Protein AF-A0A9Q1R4Q8-F1 (afdb_monomer_lite)

pLDDT: mean 86.94, std 10.89, range [47.97, 95.62]

Organism: NCBI:txid402998

Sequence (66 aa):
MICKPGQLDDGLEISFTDKRRFAKVRSLENPVSVPPISELGPDALLEPMTVDEFYKALNKKKIGCG

Structure (mmCIF, N/CA/C/O backbone):
data_AF-A0A9Q1R4Q8-F1
#
_entry.id   AF-A0A9Q1R4Q8-F1
#
loop_
_atom_site.group_PDB
_atom_site.id
_atom_site.type_symbol
_atom_site.label_atom_id
_atom_site.label_alt_id
_atom_site.label_comp_id
_atom_site.label_asym_id
_atom_site.label_entity_id
_atom_site.label_seq_id
_atom_site.pdbx_PDB_ins_code
_atom_site.Cartn_x
_atom_site.Cartn_y
_atom_site.Cartn_z
_atom_site.occupancy
_atom_site.B_iso_or_equiv
_atom_site.auth_seq_id
_atom_site.auth_comp_id
_atom_site.auth_asym_id
_atom_site.auth_atom_id
_atom_site.pdbx_PDB_model_num
ATOM 1 N N . MET A 1 1 ? 8.427 12.685 -13.065 1.00 48.44 1 MET A N 1
ATOM 2 C CA . MET A 1 1 ? 9.587 11.901 -13.521 1.00 48.44 1 MET A CA 1
ATOM 3 C C . MET A 1 1 ? 8.955 10.735 -14.243 1.00 48.44 1 MET A C 1
ATOM 5 O O . MET A 1 1 ? 8.174 10.034 -13.618 1.00 48.44 1 MET A O 1
ATOM 9 N N . ILE A 1 2 ? 9.103 10.654 -15.562 1.00 54.88 2 ILE A N 1
ATOM 10 C CA . ILE A 1 2 ? 8.587 9.509 -16.317 1.00 54.88 2 ILE A CA 1
ATOM 11 C C . ILE A 1 2 ? 9.708 8.476 -16.260 1.00 54.88 2 ILE A C 1
ATOM 13 O O . ILE A 1 2 ? 10.805 8.753 -16.745 1.00 54.88 2 ILE A O 1
ATOM 17 N N . CYS A 1 3 ? 9.478 7.350 -15.587 1.00 58.75 3 CYS A N 1
ATOM 18 C CA . CYS A 1 3 ? 10.399 6.224 -15.678 1.00 58.75 3 CYS A CA 1
ATOM 19 C C . CYS A 1 3 ? 10.327 5.700 -17.118 1.00 58.75 3 CYS A C 1
ATOM 21 O O . CYS A 1 3 ? 9.229 5.569 -17.661 1.00 58.75 3 CYS A O 1
ATOM 23 N N . LYS A 1 4 ? 11.480 5.466 -17.760 1.00 67.38 4 LYS A N 1
ATOM 24 C CA . LYS A 1 4 ? 11.512 4.875 -19.106 1.00 67.38 4 LYS A CA 1
ATOM 25 C C . LYS A 1 4 ? 10.734 3.548 -19.108 1.00 67.38 4 LYS A C 1
ATOM 27 O O . LYS A 1 4 ? 10.796 2.849 -18.095 1.00 67.38 4 LYS A O 1
ATOM 32 N N . PRO A 1 5 ? 10.032 3.206 -20.203 1.00 70.44 5 PRO A N 1
ATOM 33 C CA . PRO A 1 5 ? 9.419 1.892 -20.332 1.00 70.44 5 PRO A CA 1
ATOM 34 C C . PRO A 1 5 ? 10.511 0.819 -20.238 1.00 70.44 5 PRO A C 1
ATOM 36 O O . PRO A 1 5 ? 11.510 0.878 -20.956 1.00 70.44 5 PRO A O 1
ATOM 39 N N . GLY A 1 6 ? 10.357 -0.097 -19.285 1.00 76.00 6 GLY A N 1
ATOM 40 C CA . GLY A 1 6 ? 11.125 -1.333 -19.221 1.00 76.00 6 GLY A CA 1
ATOM 41 C C . GLY A 1 6 ? 10.474 -2.358 -20.138 1.00 76.00 6 GLY A C 1
ATOM 42 O O . GLY A 1 6 ? 9.250 -2.403 -20.218 1.00 76.00 6 GLY A O 1
ATOM 43 N N . GLN A 1 7 ? 11.280 -3.152 -20.833 1.00 85.75 7 GLN A N 1
ATOM 44 C CA . GLN A 1 7 ? 10.801 -4.203 -21.724 1.00 85.75 7 GLN A CA 1
ATOM 45 C C . GLN A 1 7 ? 11.065 -5.566 -21.083 1.00 85.75 7 GLN A C 1
ATOM 47 O O . GLN A 1 7 ? 12.140 -5.780 -20.521 1.00 85.75 7 GLN A O 1
ATOM 52 N N . LEU A 1 8 ? 10.072 -6.448 -21.126 1.00 88.44 8 LEU A N 1
ATOM 53 C CA . LEU A 1 8 ? 10.188 -7.844 -20.723 1.00 88.44 8 LEU A CA 1
ATOM 54 C C . LEU A 1 8 ? 10.711 -8.676 -21.898 1.00 88.44 8 LEU A C 1
ATOM 56 O O . LEU A 1 8 ? 10.690 -8.239 -23.049 1.00 88.44 8 LEU A O 1
ATOM 60 N N . ASP A 1 9 ? 11.170 -9.891 -21.608 1.00 90.12 9 ASP A N 1
ATOM 61 C CA . ASP A 1 9 ? 11.785 -10.783 -22.600 1.00 90.12 9 ASP A CA 1
ATOM 62 C C . ASP A 1 9 ? 10.823 -11.202 -23.732 1.00 90.12 9 ASP A C 1
ATOM 64 O O . ASP A 1 9 ? 11.258 -11.605 -24.809 1.00 90.12 9 ASP A O 1
ATOM 68 N N . ASP A 1 10 ? 9.513 -11.077 -23.512 1.00 91.06 10 ASP A N 1
ATOM 69 C CA . ASP A 1 10 ? 8.443 -11.302 -24.492 1.00 91.06 10 ASP A CA 1
ATOM 70 C C . ASP A 1 10 ? 8.146 -10.069 -25.371 1.00 91.06 10 ASP A C 1
ATOM 72 O O . ASP A 1 10 ? 7.270 -10.110 -26.238 1.00 91.06 10 ASP A O 1
ATOM 76 N N . GLY A 1 11 ? 8.877 -8.970 -25.165 1.00 89.06 11 GLY A N 1
ATOM 77 C CA . GLY A 1 11 ? 8.687 -7.695 -25.851 1.00 89.06 11 GLY A CA 1
ATOM 78 C C . GLY A 1 11 ? 7.633 -6.789 -25.212 1.00 89.06 11 GLY A C 1
ATOM 79 O O . GLY A 1 11 ? 7.403 -5.693 -25.730 1.00 89.06 11 GLY A O 1
ATOM 80 N N . LEU A 1 12 ? 7.010 -7.194 -24.098 1.00 91.75 12 LEU A N 1
ATOM 81 C CA . LEU A 1 12 ? 6.005 -6.394 -23.400 1.00 91.75 12 LEU A CA 1
ATOM 82 C C . LEU A 1 12 ? 6.644 -5.197 -22.684 1.00 91.75 12 LEU A C 1
ATOM 84 O O . LEU A 1 12 ? 7.629 -5.338 -21.965 1.00 91.75 12 LEU A O 1
ATOM 88 N N . GLU A 1 13 ? 6.055 -4.011 -22.835 1.00 92.69 13 GLU A N 1
ATOM 89 C CA . GLU A 1 13 ? 6.529 -2.794 -22.173 1.00 92.69 13 GLU A CA 1
ATOM 90 C C . GLU A 1 13 ? 5.760 -2.490 -20.880 1.00 92.69 13 GLU A C 1
ATOM 92 O O . GLU A 1 13 ? 4.528 -2.512 -20.839 1.00 92.69 13 GLU A O 1
ATOM 97 N N . ILE A 1 14 ? 6.492 -2.116 -19.829 1.00 88.75 14 ILE A N 1
ATOM 98 C CA . ILE A 1 14 ? 5.954 -1.650 -18.549 1.00 88.75 14 ILE A CA 1
ATOM 99 C C . ILE A 1 14 ? 6.534 -0.274 -18.239 1.00 88.75 14 ILE A C 1
ATOM 101 O O . ILE A 1 14 ? 7.748 -0.080 -18.220 1.00 88.75 14 ILE A O 1
ATOM 105 N N . SER A 1 15 ? 5.673 0.695 -17.930 1.00 89.38 15 SER A N 1
ATOM 106 C CA . SER A 1 15 ? 6.102 2.017 -17.470 1.00 89.38 15 SER A CA 1
ATOM 107 C C . SER A 1 15 ? 5.313 2.470 -16.246 1.00 89.38 15 SER A C 1
ATOM 109 O O . SER A 1 15 ? 4.122 2.200 -16.108 1.00 89.38 15 SER A O 1
ATOM 111 N N . PHE A 1 16 ? 5.993 3.181 -15.346 1.00 90.31 16 PHE A N 1
ATOM 112 C CA . PHE A 1 16 ? 5.380 3.849 -14.204 1.00 90.31 16 PHE A CA 1
ATOM 113 C C . PHE A 1 16 ? 5.419 5.363 -14.423 1.00 90.31 16 PHE A C 1
ATOM 115 O O . PHE A 1 16 ? 6.490 5.958 -14.588 1.00 90.31 16 PHE A O 1
ATOM 122 N N . THR A 1 17 ? 4.246 5.999 -14.417 1.00 91.25 17 THR A N 1
ATOM 123 C CA . THR A 1 17 ? 4.117 7.446 -14.617 1.00 91.25 17 THR A CA 1
ATOM 124 C C . THR A 1 17 ? 3.532 8.121 -13.390 1.00 91.25 17 THR A C 1
ATOM 126 O O . THR A 1 17 ? 2.431 7.789 -12.961 1.00 91.25 17 THR A O 1
ATOM 129 N N . ASP A 1 18 ? 4.214 9.149 -12.894 1.00 92.38 18 ASP A N 1
ATOM 130 C CA . ASP A 1 18 ? 3.678 10.046 -11.876 1.00 92.38 18 ASP A CA 1
ATOM 131 C C . ASP A 1 18 ? 3.844 11.508 -12.312 1.00 92.38 18 ASP A C 1
ATOM 133 O O . ASP A 1 18 ? 4.950 12.071 -12.334 1.00 92.38 18 ASP A O 1
ATOM 137 N N . LYS A 1 19 ? 2.710 12.124 -12.672 1.00 89.75 19 LYS A N 1
ATOM 138 C CA . LYS A 1 19 ? 2.645 13.518 -13.132 1.00 89.75 19 LYS A CA 1
ATOM 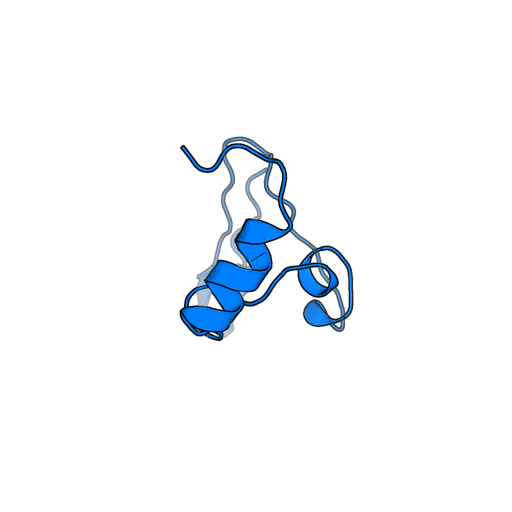139 C C . LYS A 1 19 ? 2.983 14.506 -12.017 1.00 89.75 19 LYS A C 1
ATOM 141 O O . LYS A 1 19 ? 3.592 15.537 -12.294 1.00 89.75 19 LYS A O 1
ATOM 146 N N . ARG A 1 20 ? 2.606 14.207 -10.769 1.00 93.38 20 ARG A N 1
ATOM 147 C CA . ARG A 1 20 ? 2.764 15.139 -9.640 1.00 93.38 20 ARG A CA 1
ATOM 148 C C . ARG A 1 20 ? 4.144 15.053 -8.988 1.00 93.38 20 ARG A C 1
ATOM 150 O O . ARG A 1 20 ? 4.521 15.984 -8.286 1.00 93.38 20 ARG A O 1
ATOM 157 N N . ARG A 1 21 ? 4.924 14.011 -9.302 1.00 90.75 21 ARG A N 1
ATOM 158 C CA . ARG A 1 21 ? 6.283 13.758 -8.780 1.00 90.75 21 ARG A CA 1
ATOM 159 C C . ARG A 1 21 ? 6.319 13.556 -7.261 1.00 90.75 21 ARG A C 1
ATOM 161 O O . ARG A 1 21 ? 7.278 13.963 -6.611 1.00 90.75 21 ARG A O 1
ATOM 168 N N . PHE A 1 22 ? 5.274 12.952 -6.705 1.00 91.44 22 PHE A N 1
ATOM 169 C CA . PHE A 1 22 ? 5.169 12.606 -5.286 1.00 91.44 22 PHE A CA 1
ATOM 170 C C . PHE A 1 22 ? 5.362 11.111 -5.014 1.00 91.44 22 PHE A C 1
ATOM 172 O O . PHE A 1 22 ? 5.623 10.729 -3.873 1.00 91.44 22 PHE A O 1
ATOM 179 N N . ALA A 1 23 ? 5.274 10.267 -6.041 1.00 91.81 23 ALA A N 1
ATOM 180 C CA . ALA A 1 23 ? 5.569 8.852 -5.932 1.00 91.81 23 ALA A CA 1
ATOM 181 C C . ALA A 1 23 ? 7.063 8.611 -5.674 1.00 91.81 23 ALA A C 1
ATOM 183 O O . ALA A 1 23 ? 7.933 9.363 -6.122 1.00 91.81 23 ALA A O 1
ATOM 184 N N . LYS A 1 24 ? 7.359 7.519 -4.968 1.0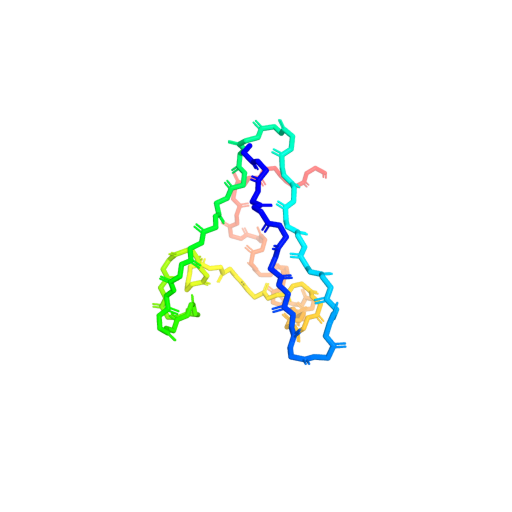0 91.62 24 LYS A N 1
ATOM 185 C CA . LYS A 1 24 ? 8.719 7.048 -4.700 1.00 91.62 24 LYS A CA 1
ATOM 186 C C . LYS A 1 24 ? 8.868 5.642 -5.270 1.00 91.62 24 LYS A C 1
ATOM 188 O O . LYS A 1 24 ? 8.124 4.752 -4.878 1.00 91.62 24 LYS A O 1
ATOM 193 N N . VAL A 1 25 ? 9.847 5.450 -6.151 1.00 91.81 25 VAL A N 1
ATOM 194 C CA . VAL A 1 25 ? 10.247 4.136 -6.678 1.00 91.81 25 VAL A CA 1
ATOM 195 C C . VAL A 1 25 ? 11.566 3.752 -6.013 1.00 91.81 25 VAL A C 1
ATOM 197 O O . VAL A 1 25 ? 12.479 4.576 -5.944 1.00 91.81 25 VAL A O 1
ATOM 200 N N . ARG A 1 26 ? 11.658 2.534 -5.472 1.00 91.31 26 ARG A N 1
ATOM 201 C CA . ARG A 1 26 ? 12.843 2.027 -4.763 1.00 91.31 26 ARG A CA 1
ATOM 202 C C . ARG A 1 26 ? 13.166 0.615 -5.243 1.00 91.31 26 ARG A C 1
ATOM 204 O O . ARG A 1 26 ? 12.249 -0.155 -5.499 1.00 91.31 26 ARG A O 1
ATOM 211 N N . SER A 1 27 ? 14.454 0.291 -5.314 1.00 92.38 27 SER A N 1
ATOM 212 C CA . SER A 1 27 ? 14.953 -1.069 -5.532 1.00 92.38 27 SER A CA 1
ATOM 213 C C . SER A 1 27 ? 15.544 -1.565 -4.217 1.00 92.38 27 SER A C 1
ATOM 215 O O . SER A 1 27 ? 16.500 -0.969 -3.725 1.00 92.38 27 SER A O 1
ATOM 217 N N . LEU A 1 28 ? 14.933 -2.585 -3.616 1.00 93.25 28 LEU A N 1
ATOM 218 C CA . LEU A 1 28 ? 15.279 -3.129 -2.297 1.00 93.25 28 LEU A CA 1
ATOM 219 C C . LEU A 1 28 ? 15.260 -4.657 -2.389 1.00 93.25 28 LEU A C 1
ATOM 221 O O . LEU A 1 28 ? 14.417 -5.202 -3.096 1.00 93.25 28 LEU A O 1
ATOM 225 N N . GLU A 1 29 ? 16.155 -5.335 -1.669 1.00 94.25 29 GLU A N 1
ATOM 226 C CA . GLU A 1 29 ? 16.239 -6.806 -1.681 1.00 94.25 29 GLU A CA 1
ATOM 227 C C . GLU A 1 29 ? 14.990 -7.458 -1.078 1.00 94.25 29 GLU A C 1
ATOM 229 O O . GLU A 1 29 ? 14.421 -8.377 -1.658 1.00 94.25 29 GLU A O 1
ATOM 234 N N . ASN A 1 30 ? 14.530 -6.944 0.066 1.00 95.31 30 ASN A N 1
ATOM 235 C CA . ASN A 1 30 ? 13.276 -7.349 0.686 1.00 95.31 30 ASN A CA 1
ATOM 236 C C . ASN A 1 30 ? 12.450 -6.105 1.046 1.00 95.31 30 ASN A C 1
ATOM 238 O O . ASN A 1 30 ? 12.704 -5.476 2.077 1.00 95.31 30 ASN A O 1
ATOM 242 N N . PRO A 1 31 ? 11.465 -5.729 0.215 1.00 93.88 31 PRO A N 1
ATOM 243 C CA . PRO A 1 31 ? 10.710 -4.500 0.411 1.00 93.88 31 PRO A CA 1
ATOM 244 C C . PRO A 1 31 ? 9.793 -4.537 1.642 1.00 93.88 31 PRO A C 1
ATOM 246 O O . PRO A 1 31 ? 9.482 -3.476 2.172 1.00 93.88 31 PRO A O 1
ATOM 249 N N . VAL A 1 32 ? 9.383 -5.717 2.123 1.00 94.62 32 VAL A N 1
ATOM 250 C CA . VAL A 1 32 ? 8.423 -5.858 3.237 1.00 94.62 32 VAL A CA 1
ATOM 251 C C . VAL A 1 32 ? 9.081 -5.600 4.592 1.00 94.62 32 VAL A C 1
ATOM 253 O O . VAL A 1 32 ? 8.456 -5.057 5.496 1.00 94.62 32 VAL A O 1
ATOM 256 N N . SER A 1 33 ? 10.361 -5.948 4.735 1.00 94.31 33 SER A N 1
ATOM 257 C CA . SER A 1 33 ? 11.102 -5.799 5.995 1.00 94.31 33 SER A CA 1
ATOM 258 C C . SER A 1 33 ? 11.668 -4.398 6.228 1.00 94.31 33 SER A C 1
ATOM 260 O O . SER A 1 33 ? 12.299 -4.164 7.257 1.00 94.31 33 SER A O 1
ATOM 262 N N . VAL A 1 34 ? 11.472 -3.469 5.292 1.00 94.31 34 VAL A N 1
ATOM 263 C CA . VAL A 1 34 ? 12.031 -2.115 5.359 1.00 94.31 34 VAL A CA 1
ATOM 264 C C . VAL A 1 34 ? 10.933 -1.046 5.298 1.00 94.31 34 VAL A C 1
ATOM 266 O O . VAL A 1 34 ? 9.923 -1.224 4.607 1.00 94.31 34 VAL A O 1
ATOM 269 N N . PRO A 1 35 ? 11.122 0.112 5.958 1.00 93.19 35 PRO A N 1
ATOM 270 C CA . PRO A 1 35 ? 10.162 1.204 5.875 1.00 93.19 35 PRO A CA 1
ATOM 271 C C . PRO A 1 35 ? 10.018 1.723 4.432 1.00 93.19 35 PRO A C 1
ATOM 273 O O . PRO A 1 35 ? 11.019 1.890 3.719 1.00 93.19 35 PRO A O 1
ATOM 276 N N . PRO A 1 36 ? 8.801 2.059 3.969 1.00 93.19 36 PRO A N 1
ATOM 277 C CA . PRO A 1 36 ? 7.587 2.253 4.765 1.00 93.19 36 PRO A CA 1
ATOM 278 C C . PRO A 1 36 ? 6.733 0.994 4.968 1.00 93.19 36 PRO A C 1
ATOM 280 O O . PRO A 1 36 ? 5.814 1.041 5.773 1.00 93.19 36 PRO A O 1
ATOM 283 N N . ILE A 1 37 ? 6.988 -0.099 4.243 1.00 95.62 37 ILE A N 1
ATOM 284 C CA . ILE A 1 37 ? 6.067 -1.246 4.205 1.00 95.62 37 ILE A CA 1
ATOM 285 C C . ILE A 1 37 ? 6.027 -1.959 5.558 1.00 95.62 37 ILE A C 1
ATOM 287 O O . ILE A 1 37 ? 4.950 -2.298 6.032 1.00 95.62 37 ILE A O 1
ATOM 291 N N . SER A 1 38 ? 7.175 -2.087 6.225 1.00 94.56 38 SER A N 1
ATOM 292 C CA . SER A 1 38 ? 7.271 -2.707 7.553 1.00 94.56 38 SER A CA 1
ATOM 293 C C . SER A 1 38 ? 6.498 -1.976 8.659 1.00 94.56 38 SER A C 1
ATOM 295 O O . SER A 1 38 ? 6.265 -2.546 9.718 1.00 94.56 38 SER A O 1
ATOM 297 N N . GLU A 1 39 ? 6.160 -0.701 8.453 1.00 95.31 39 GLU A N 1
ATOM 298 C CA . GLU A 1 39 ? 5.459 0.150 9.427 1.00 95.31 39 GLU A CA 1
ATOM 299 C C . GLU A 1 39 ? 3.964 0.296 9.109 1.00 95.31 39 GLU A C 1
ATOM 301 O O . GLU A 1 39 ? 3.239 0.992 9.826 1.00 95.31 39 GLU A O 1
ATOM 306 N N . LEU A 1 40 ? 3.494 -0.327 8.024 1.00 94.44 40 LEU A N 1
ATOM 307 C CA . LEU A 1 40 ? 2.082 -0.314 7.672 1.00 94.44 40 LEU A CA 1
ATOM 308 C C . LEU A 1 40 ? 1.266 -1.107 8.698 1.00 94.44 40 LEU A C 1
ATOM 310 O O . LEU A 1 40 ? 1.717 -2.096 9.270 1.00 94.44 40 LEU A O 1
ATOM 314 N N . GLY A 1 41 ? 0.034 -0.648 8.921 1.00 91.69 41 GLY A N 1
ATOM 315 C CA . GLY A 1 41 ? -0.976 -1.456 9.595 1.00 91.69 41 GLY A CA 1
ATOM 316 C C . GLY A 1 41 ? -1.460 -2.611 8.706 1.00 91.69 41 GLY A C 1
ATOM 317 O O . GLY A 1 41 ? -1.043 -2.703 7.550 1.00 91.69 41 GLY A O 1
ATOM 318 N N . PRO A 1 42 ? -2.364 -3.459 9.224 1.00 92.06 42 PRO A N 1
ATOM 319 C CA . PRO A 1 42 ? -2.919 -4.578 8.465 1.00 92.06 42 PRO A CA 1
ATOM 320 C C . PRO A 1 42 ? -3.630 -4.093 7.197 1.00 92.06 42 PRO A C 1
ATOM 322 O O . PRO A 1 42 ? -4.259 -3.025 7.191 1.00 92.06 42 PRO A O 1
ATOM 325 N N . ASP A 1 43 ? -3.514 -4.877 6.126 1.00 92.75 43 ASP A N 1
ATOM 326 C CA . ASP A 1 43 ? -4.128 -4.553 4.841 1.00 92.75 43 ASP A CA 1
ATOM 327 C C . ASP A 1 43 ? -5.657 -4.625 4.929 1.00 92.75 43 ASP A C 1
ATOM 329 O O . ASP A 1 43 ? -6.228 -5.578 5.456 1.00 92.75 43 ASP A O 1
ATOM 333 N N . ALA A 1 44 ? -6.338 -3.619 4.380 1.00 90.44 44 ALA A N 1
ATOM 334 C CA . ALA A 1 44 ? -7.785 -3.485 4.520 1.00 90.44 44 ALA A CA 1
ATOM 335 C C . ALA A 1 44 ? -8.588 -4.588 3.806 1.00 90.44 44 ALA A C 1
ATOM 337 O O . ALA A 1 44 ? -9.741 -4.822 4.174 1.00 90.44 44 ALA A O 1
ATOM 338 N N . LEU A 1 45 ? -8.017 -5.225 2.780 1.00 91.62 45 LEU A N 1
ATOM 339 C CA . LEU A 1 45 ? -8.683 -6.257 1.987 1.00 91.62 45 LEU A CA 1
ATOM 340 C C . LEU A 1 45 ? -8.173 -7.657 2.336 1.00 91.62 45 LEU A C 1
ATOM 342 O O . LEU A 1 45 ? -8.973 -8.585 2.447 1.00 91.62 45 LEU A O 1
ATOM 346 N N . LEU A 1 46 ? -6.857 -7.811 2.479 1.00 91.75 46 LEU A N 1
ATOM 347 C CA . LEU A 1 46 ? -6.212 -9.106 2.693 1.00 91.75 46 LEU A CA 1
ATOM 348 C C . LEU A 1 46 ? -6.234 -9.537 4.163 1.00 91.75 46 LEU A C 1
ATOM 350 O O . LEU A 1 46 ? -6.345 -10.729 4.441 1.00 91.75 46 LEU A O 1
ATOM 354 N N . GLU A 1 47 ? -6.165 -8.58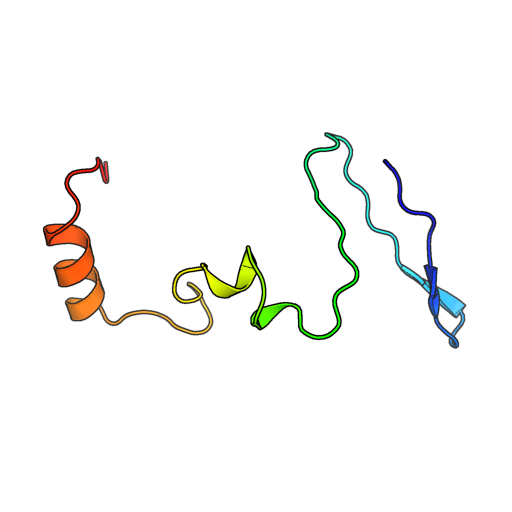3 5.094 1.00 91.06 47 GLU A N 1
ATOM 355 C CA . GLU A 1 47 ? -6.105 -8.837 6.538 1.00 91.06 47 GLU A CA 1
ATOM 356 C C . GLU A 1 47 ? -7.162 -8.007 7.291 1.00 91.06 47 GLU A C 1
ATOM 358 O O . GLU A 1 47 ? -6.833 -7.178 8.149 1.00 91.06 47 GLU A O 1
ATOM 363 N N . PRO A 1 48 ? -8.461 -8.192 6.980 1.00 90.06 48 PRO A N 1
ATOM 364 C CA . PRO A 1 48 ? -9.512 -7.418 7.615 1.00 90.06 48 PRO A CA 1
ATOM 365 C C . PRO A 1 48 ? -9.582 -7.736 9.113 1.00 90.06 48 PRO A C 1
ATOM 367 O O . PRO A 1 48 ? -9.731 -8.889 9.520 1.00 90.06 48 PRO A O 1
ATOM 370 N N . MET A 1 49 ? 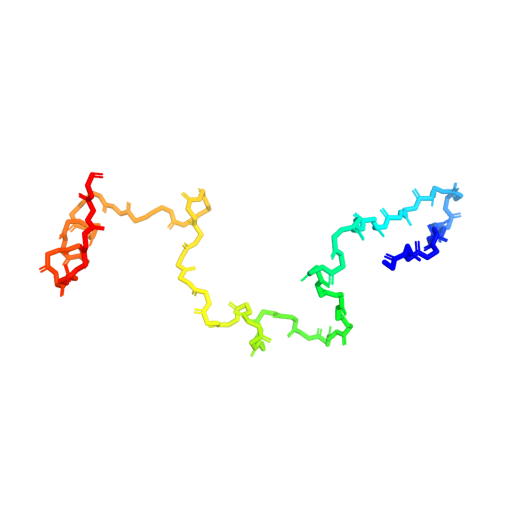-9.525 -6.691 9.940 1.00 90.25 49 MET A N 1
ATOM 371 C CA . MET A 1 49 ? -9.805 -6.814 11.369 1.00 90.25 49 MET A CA 1
ATOM 372 C C . MET A 1 49 ? -11.260 -7.216 11.591 1.00 90.25 49 MET A C 1
ATOM 374 O O . MET A 1 49 ? -12.171 -6.760 10.892 1.00 90.25 49 MET A O 1
ATOM 378 N N . THR A 1 50 ? -11.491 -8.026 12.620 1.00 91.94 50 THR A N 1
ATOM 379 C CA . THR A 1 50 ? -12.856 -8.311 13.058 1.00 91.94 50 THR A CA 1
ATOM 380 C C . THR A 1 50 ? -13.515 -7.049 13.615 1.00 91.94 50 THR A C 1
ATOM 382 O O . THR A 1 50 ? -12.853 -6.104 14.055 1.00 91.94 50 THR A O 1
ATOM 385 N N . VAL A 1 51 ? -14.848 -7.039 13.627 1.00 91.00 51 VAL A N 1
ATOM 386 C CA . VAL A 1 51 ? -15.643 -5.906 14.119 1.00 91.00 51 VAL A CA 1
ATOM 387 C C . VAL A 1 51 ? -15.240 -5.524 15.552 1.00 91.00 51 VAL A C 1
ATOM 389 O O . VAL A 1 51 ? -15.026 -4.349 15.846 1.00 91.00 51 VAL A O 1
ATOM 392 N N . ASP A 1 52 ? -15.045 -6.511 16.428 1.00 90.94 52 A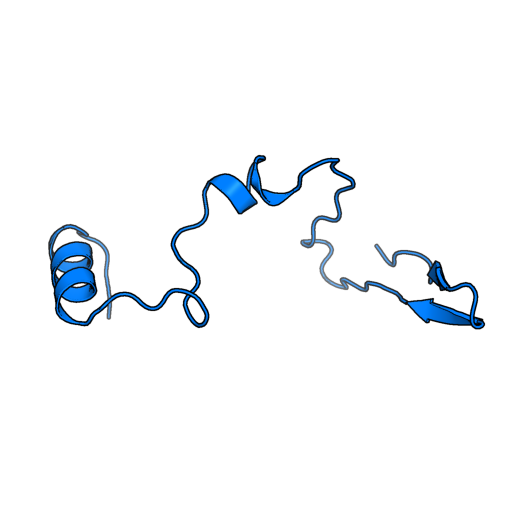SP A N 1
ATOM 393 C CA . ASP A 1 52 ? -14.672 -6.283 17.827 1.00 90.94 52 ASP A CA 1
ATOM 394 C C . ASP A 1 52 ? -13.259 -5.710 17.992 1.00 90.94 52 ASP A C 1
ATOM 396 O O . ASP A 1 52 ? -13.032 -4.820 18.819 1.00 90.94 52 ASP A O 1
ATOM 400 N N . GLU A 1 53 ? -12.292 -6.208 17.221 1.00 89.56 53 GLU A N 1
ATOM 401 C CA . GLU A 1 53 ? -10.919 -5.691 17.227 1.00 89.56 53 GLU A CA 1
ATOM 402 C C . GLU A 1 53 ? -10.875 -4.253 16.720 1.00 89.56 53 GLU A C 1
ATOM 404 O O . GLU A 1 53 ? -10.213 -3.399 17.320 1.00 89.56 53 GLU A O 1
ATOM 409 N N . PHE A 1 54 ? -11.648 -3.965 15.675 1.00 89.19 54 PHE A N 1
ATOM 410 C CA . PHE A 1 54 ? -11.769 -2.632 15.111 1.00 89.19 54 PHE A CA 1
ATOM 411 C C . PHE A 1 54 ? -12.368 -1.638 16.117 1.00 89.19 54 PHE A C 1
ATOM 413 O O . PHE A 1 54 ? -11.785 -0.575 16.353 1.00 89.19 54 PHE A O 1
ATOM 420 N N . TYR A 1 55 ? -13.468 -1.996 16.794 1.00 88.94 55 TYR A N 1
ATOM 421 C CA . TYR A 1 55 ? -14.059 -1.155 17.843 1.00 88.94 55 TYR A CA 1
ATOM 422 C C . TYR A 1 55 ? -13.088 -0.893 18.999 1.00 88.94 55 TYR A C 1
ATOM 424 O O . TYR A 1 55 ? -12.969 0.246 19.463 1.00 88.94 55 TYR A O 1
ATOM 432 N N . LYS A 1 56 ? -12.345 -1.913 19.449 1.00 89.56 56 LYS A N 1
ATOM 433 C CA . LYS A 1 56 ? -11.319 -1.748 20.494 1.00 89.56 56 LYS A CA 1
ATOM 434 C C . LYS A 1 56 ? -10.193 -0.815 20.046 1.00 89.56 56 LYS A C 1
ATOM 436 O O . LYS A 1 56 ? -9.758 0.034 20.829 1.00 89.56 56 LYS A O 1
ATOM 441 N N . ALA A 1 57 ? -9.736 -0.943 18.801 1.00 87.06 57 ALA A N 1
ATOM 442 C CA . ALA A 1 57 ? -8.683 -0.100 18.243 1.00 87.06 57 ALA A CA 1
ATOM 443 C C . ALA A 1 57 ? -9.119 1.372 18.125 1.00 87.06 57 ALA A C 1
ATOM 445 O O . ALA A 1 57 ? -8.332 2.270 18.441 1.00 87.06 57 ALA A O 1
ATOM 446 N N . LEU A 1 58 ? -10.369 1.624 17.719 1.00 88.00 58 LEU A N 1
ATOM 447 C CA . LEU A 1 58 ? -10.927 2.974 17.606 1.00 88.00 58 LEU A CA 1
ATOM 448 C C . LEU A 1 58 ? -11.184 3.632 18.961 1.00 88.00 58 LEU A C 1
ATOM 450 O O . LEU A 1 58 ? -10.861 4.805 19.123 1.00 88.00 58 LEU A O 1
ATOM 454 N N . ASN A 1 59 ? -11.678 2.892 19.954 1.00 86.81 59 ASN A N 1
ATOM 455 C CA . ASN A 1 59 ? -11.955 3.444 21.286 1.00 86.81 59 ASN A CA 1
ATOM 456 C C . ASN A 1 59 ? -10.693 4.040 21.953 1.00 86.81 59 ASN A C 1
ATOM 458 O O . ASN A 1 59 ? -10.752 4.992 22.728 1.00 86.81 59 ASN A O 1
ATOM 462 N N . LYS A 1 60 ? -9.507 3.525 21.607 1.00 84.81 60 LYS A N 1
ATOM 463 C CA . LYS A 1 60 ? -8.224 4.053 22.096 1.00 84.81 60 LYS A CA 1
ATOM 464 C C . LYS A 1 60 ? -7.774 5.336 21.374 1.00 84.81 60 LYS A C 1
ATOM 466 O O . LYS A 1 60 ? -6.929 6.066 21.898 1.00 84.81 60 LYS A O 1
ATOM 471 N N . LYS A 1 61 ? -8.290 5.619 20.176 1.00 86.00 61 LYS A N 1
ATOM 472 C CA . LYS A 1 61 ? -7.836 6.720 19.316 1.00 86.00 61 LYS A CA 1
ATOM 473 C C . LYS A 1 61 ? -8.653 7.993 19.570 1.00 86.00 61 LYS A C 1
ATOM 475 O O . LYS A 1 61 ? -9.831 8.065 19.262 1.00 86.00 61 LYS A O 1
ATOM 480 N N . LYS A 1 62 ? -7.994 9.045 20.071 1.00 79.62 62 LYS A N 1
ATOM 481 C CA . LYS A 1 62 ? -8.586 10.383 20.298 1.00 79.62 62 LYS A CA 1
ATOM 482 C C . LYS A 1 62 ? -8.469 11.293 19.067 1.00 79.62 62 LYS A C 1
ATOM 484 O O . LYS A 1 62 ? -8.064 12.446 19.179 1.00 79.62 62 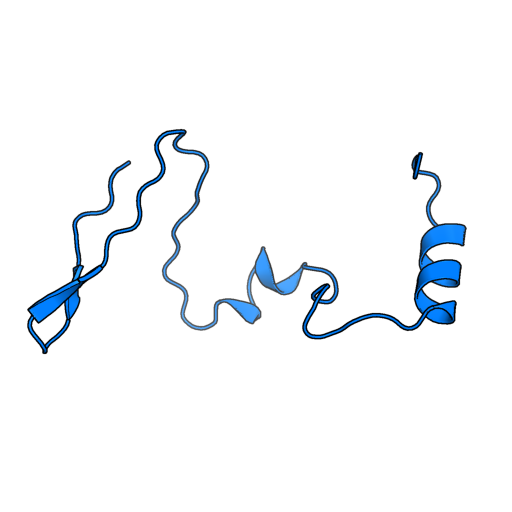LYS A O 1
ATOM 489 N N . ILE A 1 63 ? -8.747 10.748 17.889 1.00 84.25 63 ILE A N 1
ATOM 490 C CA . ILE A 1 63 ? -8.747 11.485 16.619 1.00 84.25 63 ILE A CA 1
ATOM 491 C C . ILE A 1 63 ? -10.134 11.384 15.995 1.00 84.25 63 ILE A C 1
ATOM 493 O O . ILE A 1 63 ? -10.813 10.374 16.166 1.00 84.25 63 ILE A O 1
ATOM 497 N N . GLY A 1 64 ? -10.561 12.438 15.300 1.00 69.38 64 GLY A N 1
ATOM 498 C CA . GLY A 1 64 ? -11.873 12.466 14.663 1.00 69.38 64 GLY A CA 1
ATOM 499 C C . GLY A 1 64 ? -12.019 11.332 13.650 1.00 69.38 64 GLY A C 1
ATOM 500 O O . GLY A 1 64 ? -11.251 11.252 12.696 1.00 69.38 64 GLY A O 1
ATOM 501 N N . CYS A 1 65 ? -13.011 10.476 13.871 1.00 64.25 65 CYS A N 1
ATOM 502 C CA . CYS A 1 65 ? -13.603 9.601 12.865 1.00 64.25 65 CYS A CA 1
ATOM 503 C C . CYS A 1 65 ? -15.016 10.147 12.644 1.00 64.25 65 CYS A C 1
ATOM 505 O O . CYS A 1 65 ? -15.955 9.673 13.276 1.00 64.25 65 CYS A O 1
ATOM 507 N N . GLY A 1 66 ? -15.110 11.269 11.925 1.00 47.97 66 GLY A N 1
ATOM 508 C CA . GLY A 1 66 ? -16.393 11.889 11.583 1.00 47.97 66 GLY A CA 1
ATOM 509 C C . GLY A 1 66 ? -17.178 11.035 10.604 1.00 47.97 66 GLY A C 1
ATOM 510 O O . GLY A 1 66 ? -16.519 10.380 9.766 1.00 47.97 66 GLY A O 1
#

Radius of gyration: 18.52 Å; chains: 1; bounding box: 33×26×48 Å

Foldseek 3Di:
DWDPWDADPVRDTDTDDDPVPPDDDDDDPDPCVDPPNVVDDDDCPPGNDDPVVVVVVVVPDPDDPD

Secondary structure (DSSP, 8-state):
-BPPPEE-TTS-EE--B-SSS-------S-STTSTTGGG----TTTSPPPHHHHHHHHHT--S---